Protein AF-A0A5R9AL86-F1 (afdb_monomer_lite)

Foldseek 3Di:
DDPPPPDPVPDLCQDDDPPDPPPPVPDADAECAPDQEHQHEDEDDQHNHQAHHNHAEYNEEYEDEPVVCVVPVPSYHHQENPPHADYLYEYAYADERHAEPANHAYHNEEYACDNYNHLYPHNHQEHNYEYEYEPVSVVSDDCVRHHHNYYHHYDPD

Secondary structure (DSSP, 8-state):
-------TTSS--SEEETTS----TT----B-TT--EESSEEEEES----B-TT--EESS-EEEE-GGGTTSTTS----B-TT--EESS-EEEEBSS--B-TT--EESS-EE-TTB---B-TT--EESS-EEEEGGGGGG---TT-EESS-EEEE--

Sequence (157 aa):
MLDYIFDLTSYRVDDVRGDQEYKNNGHEIKTLGNIESIRGDLGLLYTKIQDLGKLKRVGGDLWFSGSDEFINKGSFKIKTLTPLEKVNGAVSIRGNSLTSLGTLKYVGKNLSLRFSKVTDLGNLEDVGGNLLISKYNLEYYDFSKIKIEGKIRKYND

Structure (mmCIF, N/CA/C/O backbone):
data_AF-A0A5R9AL86-F1
#
_entry.id   AF-A0A5R9AL86-F1
#
loop_
_atom_site.group_PDB
_atom_site.id
_atom_site.type_symbol
_atom_site.label_atom_id
_atom_site.label_alt_id
_atom_site.label_comp_id
_atom_site.label_asym_id
_atom_site.label_entity_id
_atom_site.label_seq_id
_atom_site.pdbx_PDB_ins_code
_atom_site.Cartn_x
_atom_site.Cartn_y
_atom_site.Cartn_z
_atom_site.occupancy
_atom_site.B_iso_or_equiv
_atom_site.auth_seq_id
_atom_site.auth_comp_id
_atom_site.auth_asym_id
_atom_site.auth_atom_id
_atom_site.pdbx_PDB_model_num
ATOM 1 N N . MET A 1 1 ? 18.541 -11.511 -39.015 1.00 33.59 1 MET A N 1
ATOM 2 C CA . MET A 1 1 ? 18.842 -11.531 -37.571 1.00 33.59 1 MET A CA 1
ATOM 3 C C . MET A 1 1 ? 17.687 -10.788 -36.932 1.00 33.59 1 MET A C 1
ATOM 5 O O . MET A 1 1 ? 17.554 -9.604 -37.187 1.00 33.59 1 MET A O 1
ATOM 9 N N . LEU A 1 2 ? 16.727 -11.519 -36.367 1.00 22.94 2 LEU A N 1
ATOM 10 C CA . LEU A 1 2 ? 15.452 -10.949 -35.929 1.00 22.94 2 LEU A CA 1
ATOM 11 C C . LEU A 1 2 ? 15.649 -10.286 -34.564 1.00 22.94 2 LEU A C 1
ATOM 13 O O . LEU A 1 2 ? 16.017 -10.965 -33.606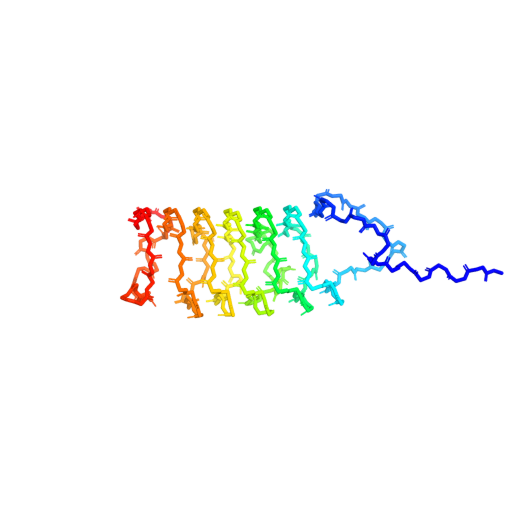 1.00 22.94 2 LEU A O 1
ATOM 17 N N . ASP A 1 3 ? 15.417 -8.978 -34.508 1.00 27.19 3 ASP A N 1
ATOM 18 C CA . ASP A 1 3 ? 15.369 -8.192 -33.280 1.00 27.19 3 ASP A CA 1
ATOM 19 C C . ASP A 1 3 ? 14.192 -8.669 -32.418 1.00 27.19 3 ASP A C 1
ATOM 21 O O . ASP A 1 3 ? 13.034 -8.335 -32.669 1.00 27.19 3 ASP A O 1
ATOM 25 N N . TYR A 1 4 ? 14.473 -9.479 -31.396 1.00 23.33 4 TYR A N 1
ATOM 26 C CA . TYR A 1 4 ? 13.499 -9.802 -30.354 1.00 23.33 4 TYR A CA 1
ATOM 27 C C . TYR A 1 4 ? 13.406 -8.626 -29.378 1.00 23.33 4 TYR A C 1
ATOM 29 O O . TYR A 1 4 ? 14.030 -8.608 -28.318 1.00 23.33 4 TYR A O 1
ATOM 37 N N . ILE A 1 5 ? 12.598 -7.632 -29.741 1.00 27.28 5 ILE A N 1
ATOM 38 C CA . ILE A 1 5 ? 12.003 -6.717 -28.767 1.00 27.28 5 ILE A CA 1
ATOM 39 C C . ILE A 1 5 ? 11.013 -7.561 -27.953 1.00 27.28 5 ILE A C 1
ATOM 41 O O . ILE A 1 5 ? 9.951 -7.934 -28.448 1.00 27.28 5 ILE A O 1
ATOM 45 N N . PHE A 1 6 ? 11.385 -7.927 -26.724 1.00 34.66 6 PHE A N 1
ATOM 46 C CA . PHE A 1 6 ? 10.481 -8.610 -25.798 1.00 34.66 6 PHE A CA 1
ATOM 47 C C . PHE A 1 6 ? 9.415 -7.622 -25.317 1.00 34.66 6 PHE A C 1
ATOM 49 O O . PHE A 1 6 ? 9.611 -6.864 -24.368 1.00 34.66 6 PHE A O 1
ATOM 56 N N . ASP A 1 7 ? 8.287 -7.624 -26.018 1.00 32.78 7 ASP A N 1
ATOM 57 C CA . ASP A 1 7 ? 7.080 -6.917 -25.631 1.00 32.78 7 ASP A CA 1
ATOM 58 C C . ASP A 1 7 ? 6.286 -7.755 -24.611 1.00 32.78 7 ASP A C 1
ATOM 60 O O . ASP A 1 7 ? 5.740 -8.819 -24.929 1.00 32.78 7 ASP A O 1
ATOM 64 N N . LEU A 1 8 ? 6.209 -7.260 -23.371 1.00 39.56 8 LEU A N 1
ATOM 65 C CA . LEU A 1 8 ? 5.388 -7.836 -22.299 1.00 39.56 8 LEU A CA 1
ATOM 66 C C . LEU A 1 8 ? 3.875 -7.777 -22.606 1.00 39.56 8 LEU A C 1
ATOM 68 O O . LEU A 1 8 ? 3.090 -8.311 -21.827 1.00 39.56 8 LEU A O 1
ATOM 72 N N . THR A 1 9 ? 3.438 -7.188 -23.729 1.00 33.19 9 THR A N 1
ATOM 73 C CA . THR A 1 9 ? 2.035 -7.239 -24.183 1.00 33.19 9 THR A CA 1
ATOM 74 C C . THR A 1 9 ? 1.606 -8.614 -24.715 1.00 33.19 9 THR A C 1
ATOM 76 O O . THR A 1 9 ? 0.407 -8.861 -24.846 1.00 33.19 9 THR A O 1
ATOM 79 N N . SER A 1 10 ? 2.552 -9.518 -25.007 1.00 28.78 10 SER A N 1
ATOM 80 C CA . SER A 1 10 ? 2.272 -10.790 -25.698 1.00 28.78 10 SER A CA 1
ATOM 81 C C . SER A 1 10 ? 2.131 -12.018 -24.791 1.00 28.78 10 SER A C 1
ATOM 83 O O . SER A 1 10 ? 1.640 -13.054 -25.240 1.00 28.78 10 SER A O 1
ATOM 85 N N . TYR A 1 11 ? 2.470 -11.910 -23.505 1.00 31.67 11 TYR A N 1
ATOM 86 C CA . TYR A 1 11 ? 2.167 -12.946 -22.521 1.00 31.67 11 TYR A CA 1
ATOM 87 C C . TYR A 1 11 ? 1.002 -12.485 -21.654 1.00 31.67 11 TYR A C 1
ATOM 89 O O . TYR A 1 11 ? 0.995 -11.374 -21.128 1.00 31.67 11 TYR A O 1
ATOM 97 N N . ARG A 1 12 ? 0.009 -13.360 -21.456 1.00 33.56 12 ARG A N 1
ATOM 98 C CA . ARG A 1 12 ? -0.820 -13.274 -20.253 1.00 33.56 12 ARG A CA 1
ATOM 99 C C . ARG A 1 12 ? 0.136 -13.371 -19.071 1.00 33.56 12 ARG A C 1
ATOM 101 O O . ARG A 1 12 ? 0.619 -14.451 -18.746 1.00 33.56 12 ARG A O 1
ATOM 108 N N . VAL A 1 13 ? 0.472 -12.226 -18.491 1.00 42.41 13 VAL A N 1
ATOM 109 C CA . VAL A 1 13 ? 1.272 -12.156 -17.277 1.00 42.41 13 VAL A CA 1
ATOM 110 C C . VAL A 1 13 ? 0.341 -12.519 -16.122 1.00 42.41 13 VAL A C 1
ATOM 112 O O . VAL A 1 13 ? -0.206 -11.659 -15.430 1.00 42.41 13 VAL A O 1
ATOM 115 N N . ASP A 1 14 ? 0.067 -13.816 -16.008 1.00 35.88 14 ASP A N 1
ATOM 116 C CA . ASP A 1 14 ? -0.763 -14.380 -14.947 1.00 35.88 14 ASP A CA 1
ATOM 117 C C . ASP A 1 14 ? 0.034 -14.475 -13.625 1.00 35.88 14 ASP A C 1
ATOM 119 O O . ASP A 1 14 ? -0.569 -14.657 -12.571 1.00 35.88 14 ASP A O 1
ATOM 123 N N . ASP A 1 15 ? 1.362 -14.268 -13.661 1.00 38.59 15 ASP A N 1
ATOM 124 C CA . ASP A 1 15 ? 2.236 -14.222 -12.483 1.00 38.59 15 ASP A CA 1
ATOM 125 C C . ASP A 1 15 ? 3.582 -13.520 -12.803 1.00 38.59 15 ASP A C 1
ATOM 127 O O . ASP A 1 15 ? 4.346 -14.004 -13.641 1.00 38.59 15 ASP A O 1
ATOM 131 N N . VAL A 1 16 ? 3.896 -12.377 -12.170 1.00 50.88 16 VAL A N 1
ATOM 132 C CA . VAL A 1 16 ? 5.285 -11.864 -12.100 1.00 50.88 16 VAL A CA 1
ATOM 133 C C . VAL A 1 16 ? 5.799 -12.153 -10.701 1.00 50.88 16 VAL A C 1
ATOM 135 O O . VAL A 1 16 ? 5.640 -11.341 -9.784 1.00 50.88 16 VAL A O 1
ATOM 138 N N . ARG A 1 17 ? 6.441 -13.307 -10.533 1.00 43.34 17 ARG A N 1
ATOM 139 C CA . ARG A 1 17 ? 7.204 -13.588 -9.319 1.00 43.34 17 ARG A CA 1
ATOM 140 C C . ARG A 1 17 ? 8.616 -13.047 -9.495 1.00 43.34 17 ARG A C 1
ATOM 142 O O . ARG A 1 17 ? 9.365 -13.488 -10.363 1.00 43.34 17 ARG A O 1
ATOM 149 N N . GLY A 1 18 ? 8.972 -12.059 -8.677 1.00 44.06 18 GLY A N 1
ATOM 150 C CA . GLY A 1 18 ? 10.330 -11.512 -8.600 1.00 44.06 18 GLY A CA 1
ATOM 151 C C . GLY A 1 18 ? 11.355 -12.450 -7.944 1.00 44.06 18 GLY A C 1
ATOM 152 O O . GLY A 1 18 ? 12.441 -11.994 -7.607 1.00 44.06 18 GLY A O 1
ATOM 153 N N . ASP A 1 19 ? 11.013 -13.723 -7.710 1.00 39.47 19 ASP A N 1
ATOM 154 C CA . ASP A 1 19 ? 11.870 -14.739 -7.085 1.00 39.47 19 ASP A CA 1
ATOM 155 C C . ASP A 1 19 ? 12.752 -15.500 -8.089 1.00 39.47 19 ASP A C 1
ATOM 157 O O . ASP A 1 19 ? 13.701 -16.174 -7.686 1.00 39.47 19 ASP A O 1
ATOM 161 N N . GLN A 1 20 ? 12.503 -15.363 -9.393 1.00 42.66 20 GLN A N 1
ATOM 162 C CA . GLN A 1 20 ? 13.406 -15.887 -10.406 1.00 42.66 20 GLN A CA 1
ATOM 163 C C . GLN A 1 20 ? 14.527 -14.875 -10.656 1.00 42.66 20 GLN A C 1
ATOM 165 O O . GLN A 1 20 ? 14.284 -13.729 -11.039 1.00 42.66 20 GLN A O 1
ATOM 170 N N . GLU A 1 21 ? 15.775 -15.310 -10.481 1.00 42.50 21 GLU A N 1
ATOM 171 C CA . GLU A 1 21 ? 16.952 -14.619 -11.002 1.00 42.50 21 GLU A CA 1
ATOM 172 C C . GLU A 1 21 ? 16.860 -14.629 -12.542 1.00 42.50 21 GLU A C 1
ATOM 174 O O . GLU A 1 21 ? 17.431 -15.478 -13.227 1.00 42.50 21 GLU A O 1
ATOM 179 N N . TYR A 1 22 ? 16.056 -13.725 -13.108 1.00 43.88 22 TYR A N 1
ATOM 180 C CA . TYR A 1 22 ? 15.955 -13.530 -14.546 1.00 43.88 22 TYR A CA 1
ATOM 181 C C . TYR A 1 22 ? 17.294 -12.963 -15.016 1.00 43.88 22 TYR A C 1
ATOM 183 O O . TYR A 1 22 ? 17.540 -11.757 -14.955 1.00 43.88 22 TYR A O 1
ATOM 191 N N . LYS A 1 23 ? 18.187 -13.846 -15.475 1.00 40.50 23 LYS A N 1
ATOM 192 C CA . LYS A 1 23 ? 19.432 -13.478 -16.156 1.00 40.50 23 LYS A CA 1
ATOM 193 C C . LYS A 1 23 ? 19.088 -12.864 -17.509 1.00 40.50 23 LYS A C 1
ATOM 195 O O . LYS A 1 23 ? 19.202 -13.500 -18.549 1.00 40.50 23 LYS A O 1
ATOM 200 N N . ASN A 1 24 ? 18.659 -11.609 -17.491 1.00 46.16 24 ASN A N 1
ATOM 201 C CA . ASN A 1 24 ? 18.420 -10.798 -18.675 1.00 46.16 24 ASN A CA 1
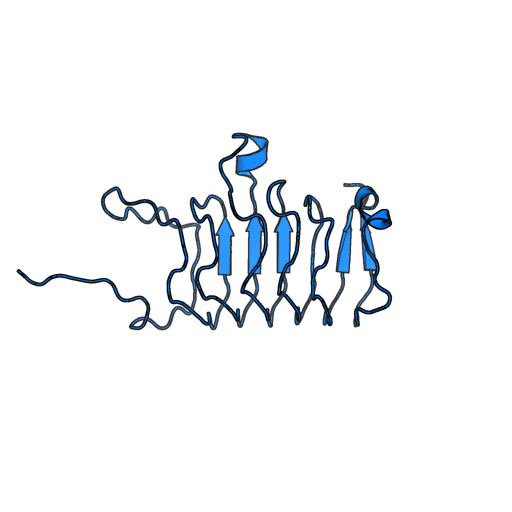ATOM 202 C C . ASN A 1 24 ? 19.757 -10.338 -19.282 1.00 46.16 24 ASN A C 1
ATOM 204 O O . ASN A 1 24 ? 20.031 -9.148 -19.319 1.00 46.16 24 ASN A O 1
ATOM 208 N N . ASN A 1 25 ? 20.642 -11.263 -19.670 1.00 44.16 25 ASN A N 1
ATOM 209 C CA . ASN A 1 25 ? 21.887 -10.975 -20.402 1.00 44.16 25 ASN A CA 1
ATOM 210 C C . ASN A 1 25 ? 22.754 -9.813 -19.840 1.00 44.16 25 ASN A C 1
ATOM 212 O O . ASN A 1 25 ? 23.466 -9.159 -20.594 1.00 44.16 25 ASN A O 1
ATOM 216 N N . GLY A 1 26 ? 22.703 -9.538 -18.526 1.00 47.84 26 GLY A N 1
ATOM 217 C CA . GLY A 1 26 ? 23.408 -8.415 -17.881 1.00 47.84 26 GLY A CA 1
ATOM 218 C C . GLY A 1 26 ? 22.616 -7.101 -17.728 1.00 47.84 26 GLY A C 1
ATOM 219 O O . GLY A 1 26 ? 23.152 -6.131 -17.197 1.00 47.84 26 GLY A O 1
ATOM 220 N N . HIS A 1 27 ? 21.347 -7.047 -18.134 1.00 49.28 27 HIS A N 1
ATOM 221 C CA . HIS A 1 27 ? 20.476 -5.876 -18.011 1.00 49.28 27 HIS A CA 1
ATOM 222 C C . HIS A 1 27 ? 19.555 -5.956 -16.783 1.00 49.28 27 HIS A C 1
ATOM 224 O O . HIS A 1 27 ? 18.639 -6.774 -16.709 1.00 49.28 27 HIS A O 1
ATOM 230 N N . GLU A 1 28 ? 19.762 -5.049 -15.827 1.00 66.44 28 GLU A N 1
ATOM 231 C CA . GLU A 1 28 ? 18.880 -4.871 -14.668 1.00 66.44 28 GLU A CA 1
ATOM 232 C C . GLU A 1 28 ? 17.517 -4.279 -15.076 1.00 66.44 28 GLU A C 1
ATOM 234 O O . GLU A 1 28 ? 17.458 -3.201 -15.674 1.00 66.44 28 GLU A O 1
ATOM 239 N N . ILE A 1 29 ? 16.412 -4.925 -14.687 1.00 73.06 29 ILE A N 1
ATOM 240 C CA . ILE A 1 29 ? 15.060 -4.363 -14.841 1.00 73.06 29 ILE A CA 1
ATOM 241 C C . ILE A 1 29 ? 14.830 -3.314 -13.746 1.00 73.06 29 ILE A C 1
ATOM 243 O O . ILE A 1 29 ? 14.835 -3.628 -12.556 1.00 73.06 29 ILE A O 1
ATOM 247 N N . LYS A 1 30 ? 14.632 -2.056 -14.158 1.00 84.06 30 LYS A N 1
ATOM 248 C CA . LYS A 1 30 ? 14.471 -0.900 -13.254 1.00 84.06 30 LYS A CA 1
ATOM 249 C C . LYS A 1 30 ? 13.050 -0.332 -13.210 1.00 84.06 30 LYS A C 1
ATOM 251 O O . LYS A 1 30 ? 12.765 0.462 -12.325 1.00 84.06 30 LYS A O 1
ATOM 256 N N . THR A 1 31 ? 12.163 -0.744 -14.111 1.00 86.25 31 THR A N 1
ATOM 257 C CA . THR A 1 31 ? 10.781 -0.247 -14.214 1.00 86.25 31 THR A CA 1
ATOM 258 C C . THR A 1 31 ? 9.865 -1.336 -14.777 1.00 86.25 31 THR A C 1
ATOM 260 O O . THR A 1 31 ? 10.335 -2.212 -15.505 1.00 86.25 31 THR A O 1
ATOM 263 N N . LEU A 1 32 ? 8.563 -1.267 -14.474 1.00 86.25 32 LEU A N 1
ATOM 264 C CA . LEU A 1 32 ? 7.527 -2.073 -15.142 1.00 86.25 32 LEU A CA 1
ATOM 265 C C . LEU A 1 32 ? 7.126 -1.512 -16.523 1.00 86.25 32 LEU A C 1
ATOM 267 O O . LEU A 1 32 ? 6.343 -2.127 -17.247 1.00 86.25 32 LEU A O 1
ATOM 271 N N . GLY A 1 33 ? 7.661 -0.351 -16.914 1.00 87.19 33 GLY A N 1
ATOM 272 C CA . GLY A 1 33 ? 7.488 0.214 -18.249 1.00 87.19 33 GLY A CA 1
ATOM 273 C C . GLY A 1 33 ? 6.029 0.537 -18.582 1.00 87.19 33 GLY A C 1
ATOM 274 O O . GLY A 1 33 ? 5.353 1.255 -17.847 1.00 87.19 33 GLY A O 1
ATOM 275 N N . ASN A 1 34 ? 5.545 0.030 -19.719 1.00 86.38 34 ASN A N 1
ATOM 276 C CA . ASN A 1 34 ? 4.208 0.333 -20.243 1.00 86.38 34 ASN A CA 1
ATOM 277 C C . ASN A 1 34 ? 3.091 -0.589 -19.718 1.00 86.38 34 ASN A C 1
ATOM 279 O O . ASN A 1 34 ? 1.959 -0.472 -20.180 1.00 86.38 34 ASN A O 1
ATOM 283 N N . ILE A 1 35 ? 3.373 -1.499 -18.780 1.00 87.31 35 ILE A N 1
ATOM 284 C CA . ILE A 1 35 ? 2.340 -2.369 -18.204 1.00 87.31 35 ILE A CA 1
ATOM 285 C C . ILE A 1 35 ? 1.349 -1.508 -17.420 1.00 87.31 35 ILE A C 1
ATOM 287 O O . ILE A 1 35 ? 1.731 -0.862 -16.453 1.00 87.31 35 ILE A O 1
ATOM 291 N N . GLU A 1 36 ? 0.072 -1.523 -17.806 1.00 92.94 36 GLU A N 1
ATOM 292 C CA . GLU A 1 36 ? -0.977 -0.764 -17.106 1.00 92.94 36 GLU A CA 1
ATOM 293 C C . GLU A 1 36 ? -1.782 -1.609 -16.112 1.00 92.94 36 GLU A C 1
ATOM 295 O O . GLU A 1 36 ? -2.363 -1.079 -15.161 1.00 92.94 36 GLU A O 1
ATOM 300 N N . SER A 1 37 ? -1.829 -2.929 -16.307 1.00 90.94 37 SER A N 1
ATOM 301 C CA . SER A 1 37 ? -2.594 -3.843 -15.460 1.00 90.94 37 SER A CA 1
ATOM 302 C C . SER A 1 37 ? -1.951 -5.223 -15.406 1.00 90.94 37 SER A C 1
ATOM 304 O O . SER A 1 37 ? -1.574 -5.772 -16.437 1.00 90.94 37 SER A O 1
ATOM 306 N N . ILE A 1 38 ? -1.937 -5.818 -14.217 1.00 87.69 38 ILE A N 1
ATOM 307 C CA . ILE A 1 38 ? -1.604 -7.227 -13.978 1.00 87.69 38 ILE A CA 1
ATOM 308 C C . ILE A 1 38 ? -2.883 -7.937 -13.536 1.00 87.69 38 ILE A C 1
ATOM 310 O O . ILE A 1 38 ? -3.634 -7.401 -12.720 1.00 87.69 38 ILE A O 1
ATOM 314 N N . ARG A 1 39 ? -3.181 -9.111 -14.105 1.00 88.06 39 ARG A N 1
ATOM 315 C CA . ARG A 1 39 ? -4.396 -9.875 -13.759 1.00 88.06 39 ARG A CA 1
ATOM 316 C C . ARG A 1 39 ? -4.221 -10.699 -12.487 1.00 88.06 39 ARG A C 1
ATOM 318 O O . ARG A 1 39 ? -5.167 -10.784 -11.711 1.00 88.06 39 ARG A O 1
ATOM 325 N N . GLY A 1 40 ? -3.041 -11.284 -12.307 1.00 86.00 40 GLY A N 1
ATOM 326 C CA . GLY A 1 40 ? -2.673 -12.059 -11.127 1.00 86.00 40 GLY A CA 1
ATOM 327 C C . GLY A 1 40 ? -2.013 -11.214 -10.042 1.00 86.00 40 GLY A C 1
ATOM 328 O O . GLY A 1 40 ? -2.279 -10.014 -9.910 1.00 86.00 40 GLY A O 1
ATOM 329 N N . ASP A 1 41 ? -1.151 -11.871 -9.278 1.00 90.81 41 ASP A N 1
ATOM 330 C CA . ASP A 1 41 ? -0.396 -11.272 -8.184 1.00 90.81 41 ASP A CA 1
ATOM 331 C C . ASP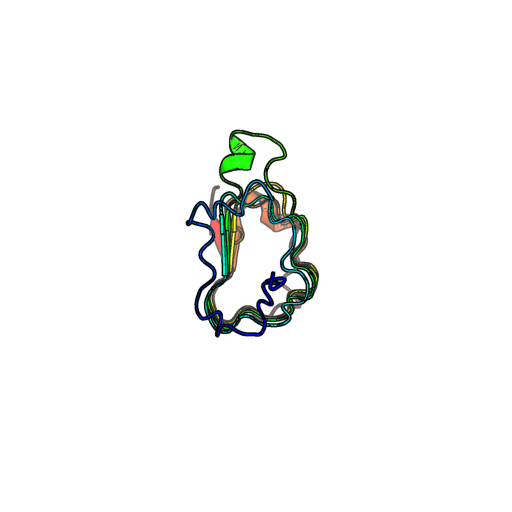 A 1 41 ? 0.835 -10.508 -8.708 1.00 90.81 41 ASP A C 1
ATOM 333 O O . ASP A 1 41 ? 1.352 -10.777 -9.797 1.00 90.81 41 ASP A O 1
ATOM 337 N N . LEU A 1 42 ? 1.327 -9.553 -7.913 1.00 89.75 42 LEU A N 1
ATOM 338 C CA . LEU A 1 42 ? 2.601 -8.873 -8.153 1.00 89.75 42 LEU A CA 1
ATOM 339 C C . LEU A 1 42 ? 3.484 -8.940 -6.905 1.00 89.75 42 LEU A C 1
ATOM 341 O O . LEU A 1 42 ? 3.164 -8.360 -5.865 1.00 89.75 42 LEU A O 1
ATOM 345 N N . GLY A 1 43 ? 4.635 -9.599 -7.042 1.00 87.94 43 GLY A N 1
ATOM 346 C CA . GLY A 1 43 ? 5.665 -9.660 -6.013 1.00 87.94 43 GLY A CA 1
ATOM 347 C C . GLY A 1 43 ? 6.911 -8.873 -6.375 1.00 87.94 43 GLY A C 1
ATOM 348 O O . GLY A 1 43 ? 7.582 -9.179 -7.358 1.00 87.94 43 GLY A O 1
ATOM 349 N N . LEU A 1 44 ? 7.266 -7.897 -5.542 1.00 82.94 44 LEU A N 1
ATOM 350 C CA . LEU A 1 44 ? 8.481 -7.095 -5.666 1.00 82.94 44 LEU A CA 1
ATOM 351 C C . LEU A 1 44 ? 9.375 -7.326 -4.439 1.00 82.94 44 LEU A C 1
ATOM 353 O O . LEU A 1 44 ? 9.474 -6.493 -3.535 1.00 82.94 44 LEU A O 1
ATOM 357 N N . LEU A 1 45 ? 10.019 -8.496 -4.418 1.00 75.88 45 LEU A N 1
ATOM 358 C CA . LEU A 1 45 ? 11.078 -8.853 -3.470 1.00 75.88 45 LEU A CA 1
ATOM 359 C C . LEU A 1 45 ? 12.438 -8.704 -4.140 1.00 75.88 45 LEU A C 1
ATOM 361 O O . LEU A 1 45 ? 12.569 -9.044 -5.311 1.00 75.88 45 LEU A O 1
ATOM 365 N N . TYR A 1 46 ? 13.446 -8.239 -3.398 1.00 71.69 46 TYR A N 1
ATOM 366 C CA . TYR A 1 46 ? 14.853 -8.272 -3.838 1.00 71.69 46 TYR A CA 1
ATOM 367 C C . TYR A 1 46 ? 15.107 -7.660 -5.230 1.00 71.69 46 TYR A C 1
ATOM 369 O O . TYR A 1 46 ? 16.059 -8.001 -5.929 1.00 71.69 46 TYR A O 1
ATOM 377 N N . THR A 1 47 ? 14.242 -6.735 -5.646 1.00 73.62 47 THR A N 1
ATOM 378 C CA . THR A 1 47 ? 14.221 -6.208 -7.008 1.00 73.62 47 THR A CA 1
ATOM 379 C C . THR A 1 47 ? 15.036 -4.924 -7.136 1.00 73.62 47 THR A C 1
ATOM 381 O O . THR A 1 47 ? 15.145 -4.136 -6.195 1.00 73.62 47 THR A O 1
ATOM 384 N N . LYS A 1 48 ? 15.580 -4.682 -8.335 1.00 75.88 48 LYS A N 1
ATOM 385 C CA . LYS A 1 48 ? 16.188 -3.400 -8.731 1.00 75.88 48 LYS A CA 1
ATOM 386 C C . LYS A 1 48 ? 15.174 -2.418 -9.323 1.00 75.88 48 LYS A C 1
ATOM 388 O O . LYS A 1 48 ? 15.578 -1.321 -9.722 1.00 75.88 48 LYS A O 1
ATOM 393 N N . ILE A 1 49 ? 13.891 -2.791 -9.375 1.00 80.44 49 ILE A N 1
ATOM 394 C CA . ILE A 1 49 ? 12.806 -1.915 -9.819 1.00 80.44 49 ILE A CA 1
ATOM 395 C C . ILE A 1 49 ? 12.748 -0.675 -8.919 1.00 80.44 49 ILE A C 1
ATOM 397 O O . ILE A 1 49 ? 12.848 -0.744 -7.693 1.00 80.44 49 ILE A O 1
ATOM 401 N N . GLN A 1 50 ? 12.630 0.477 -9.565 1.00 84.94 50 GLN A N 1
ATOM 402 C CA . GLN A 1 50 ? 12.704 1.805 -8.967 1.00 84.94 50 GLN A CA 1
ATOM 403 C C . GLN A 1 50 ? 11.360 2.527 -9.054 1.00 84.94 50 GLN A C 1
ATOM 405 O O . GLN A 1 50 ? 11.067 3.356 -8.195 1.00 84.94 50 GLN A O 1
ATOM 410 N N . ASP A 1 51 ? 10.532 2.162 -10.034 1.00 89.00 51 ASP A N 1
ATOM 411 C CA . ASP A 1 51 ? 9.191 2.693 -10.250 1.00 89.00 51 ASP A CA 1
ATOM 412 C C . ASP A 1 51 ? 8.252 1.643 -10.871 1.00 89.00 51 ASP A C 1
ATOM 414 O O . ASP A 1 51 ? 8.685 0.647 -11.456 1.00 89.00 51 ASP A O 1
ATOM 418 N N . LEU A 1 52 ? 6.945 1.877 -10.741 1.00 91.50 52 LEU A N 1
ATOM 419 C CA . LEU A 1 52 ? 5.902 0.996 -11.273 1.00 91.50 52 LEU A CA 1
ATOM 420 C C . LEU A 1 52 ? 5.527 1.305 -12.734 1.00 91.50 52 LEU A C 1
ATOM 422 O O . LEU A 1 52 ? 4.552 0.751 -13.241 1.00 91.50 52 LEU A O 1
ATOM 426 N N . GLY A 1 53 ? 6.269 2.174 -13.428 1.00 93.00 53 GLY A N 1
ATOM 427 C CA . GLY A 1 53 ? 5.956 2.590 -14.792 1.00 93.00 53 GLY A CA 1
ATOM 428 C C . GLY A 1 53 ? 4.533 3.142 -14.905 1.00 93.00 53 GLY A C 1
ATOM 429 O O . GLY A 1 53 ? 4.165 4.084 -14.206 1.00 93.00 53 GLY A O 1
ATOM 430 N N . LYS A 1 54 ? 3.721 2.545 -15.784 1.00 93.38 54 LYS A N 1
ATOM 431 C CA . LYS A 1 54 ? 2.307 2.901 -15.995 1.00 93.38 54 LYS A CA 1
ATOM 432 C C . LYS A 1 54 ? 1.310 2.020 -15.229 1.00 93.38 54 LYS A C 1
ATOM 434 O O . LYS A 1 54 ? 0.112 2.121 -15.493 1.00 93.38 54 LYS A O 1
ATOM 439 N N . LEU A 1 55 ? 1.757 1.171 -14.302 1.00 96.06 55 LEU A N 1
ATOM 440 C CA . LEU A 1 55 ? 0.890 0.186 -13.650 1.00 96.06 55 LEU A CA 1
ATOM 441 C C . LEU A 1 55 ? -0.179 0.866 -12.792 1.00 96.06 55 LEU A C 1
ATOM 443 O O . LEU A 1 55 ? 0.131 1.478 -11.776 1.00 96.06 55 LEU A O 1
ATOM 447 N N . LYS A 1 56 ? -1.449 0.690 -13.165 1.00 98.25 56 LYS A N 1
ATOM 448 C CA . LYS A 1 56 ? -2.613 1.225 -12.444 1.00 98.25 56 LYS A CA 1
ATOM 449 C C . LYS A 1 56 ? -3.355 0.167 -11.638 1.00 98.25 56 LYS A C 1
ATOM 451 O O . LYS A 1 56 ? -4.030 0.516 -10.669 1.00 98.25 56 LYS A O 1
ATOM 456 N N . ARG A 1 57 ? -3.287 -1.113 -12.029 1.00 97.50 57 ARG A N 1
ATOM 457 C CA . ARG A 1 57 ? -4.124 -2.172 -11.433 1.00 97.50 57 ARG A CA 1
ATOM 458 C C . ARG A 1 57 ? -3.392 -3.496 -11.231 1.00 97.50 57 ARG A C 1
ATOM 460 O O . ARG A 1 57 ? -2.716 -3.971 -12.139 1.00 97.50 57 ARG A O 1
ATOM 467 N N . VAL A 1 58 ? -3.625 -4.128 -10.082 1.00 96.19 58 VAL A N 1
ATOM 468 C CA . VAL A 1 58 ? -3.257 -5.523 -9.790 1.00 96.19 58 VAL A CA 1
ATOM 469 C C . VAL A 1 58 ? -4.528 -6.297 -9.430 1.00 96.19 58 VAL A C 1
ATOM 471 O O . VAL A 1 58 ? -5.290 -5.892 -8.548 1.00 96.19 58 VAL A O 1
ATOM 474 N N . GLY A 1 59 ? -4.805 -7.375 -10.161 1.00 93.81 59 GLY A N 1
ATOM 475 C CA . GLY A 1 59 ? -6.008 -8.189 -9.984 1.00 93.81 59 GLY A CA 1
ATOM 476 C C . GLY A 1 59 ? -5.917 -9.189 -8.829 1.00 93.81 59 GLY A C 1
ATOM 477 O O . GLY A 1 59 ? -6.954 -9.580 -8.296 1.00 93.81 59 GLY A O 1
ATOM 478 N N . GLY A 1 60 ? -4.705 -9.553 -8.423 1.00 93.12 60 GLY A N 1
ATOM 479 C CA . GLY A 1 60 ? -4.416 -10.389 -7.268 1.00 93.12 60 GLY A CA 1
ATOM 480 C C . GLY A 1 60 ? -3.834 -9.609 -6.088 1.00 93.12 60 GLY A C 1
ATOM 481 O O . GLY A 1 60 ? -4.136 -8.428 -5.886 1.00 93.12 60 GLY A O 1
ATOM 482 N N . ASP A 1 61 ? -3.026 -10.292 -5.290 1.00 96.00 61 ASP A N 1
ATOM 483 C CA . ASP A 1 61 ? -2.317 -9.761 -4.135 1.00 96.00 61 ASP A CA 1
ATOM 484 C C . ASP A 1 61 ? -1.029 -9.018 -4.564 1.00 96.00 61 ASP A C 1
ATOM 486 O O . ASP A 1 61 ? -0.405 -9.313 -5.585 1.00 96.00 61 ASP A O 1
ATOM 490 N N . LEU A 1 62 ? -0.615 -8.035 -3.765 1.00 94.75 62 LEU A N 1
ATOM 491 C CA . LEU A 1 62 ? 0.574 -7.213 -3.991 1.00 94.75 62 LEU A CA 1
ATOM 492 C C . LEU A 1 62 ? 1.485 -7.253 -2.767 1.00 94.75 62 LEU A C 1
ATOM 494 O O . LEU A 1 62 ? 1.065 -6.945 -1.649 1.00 94.75 62 LEU A O 1
ATOM 498 N N . TRP A 1 63 ? 2.751 -7.593 -2.973 1.00 90.06 63 TRP A N 1
ATOM 499 C CA . TRP A 1 63 ? 3.715 -7.749 -1.889 1.00 90.06 63 TRP A CA 1
ATOM 500 C C . TRP A 1 63 ? 5.036 -7.062 -2.215 1.00 90.06 63 TRP A C 1
ATOM 502 O O . TRP A 1 63 ? 5.668 -7.311 -3.239 1.00 90.06 63 TRP A O 1
ATOM 512 N N . PHE A 1 64 ? 5.459 -6.212 -1.284 1.00 82.88 64 PHE A N 1
ATOM 513 C CA . PHE A 1 64 ? 6.736 -5.519 -1.290 1.00 82.88 64 PHE A CA 1
ATOM 514 C C . PHE A 1 64 ? 7.525 -5.896 -0.042 1.00 82.88 64 PHE A C 1
ATOM 516 O O . PHE A 1 64 ? 7.032 -5.743 1.079 1.00 82.88 64 PHE A O 1
ATOM 523 N N . SER A 1 65 ? 8.768 -6.336 -0.227 1.00 75.50 65 SER A N 1
ATOM 524 C CA . SER A 1 65 ? 9.712 -6.488 0.879 1.00 75.50 65 SER A CA 1
ATOM 525 C C . SER A 1 65 ? 11.079 -5.981 0.468 1.00 75.50 65 SER A C 1
ATOM 527 O O . SER A 1 65 ? 11.799 -6.616 -0.304 1.00 75.50 65 SER A O 1
ATOM 529 N N . GLY A 1 66 ? 11.466 -4.861 1.063 1.00 64.81 66 GLY A N 1
ATOM 530 C CA . GLY A 1 66 ? 12.845 -4.402 1.077 1.00 64.81 66 GLY A CA 1
ATOM 531 C C . GLY A 1 66 ? 13.655 -5.102 2.167 1.00 64.81 66 GLY A C 1
ATOM 532 O O . GLY A 1 66 ? 14.313 -4.422 2.943 1.00 64.81 66 GLY A O 1
ATOM 533 N N . SER A 1 67 ? 13.597 -6.432 2.305 1.00 59.91 67 SER A N 1
ATOM 534 C CA . SER A 1 67 ? 14.391 -7.159 3.320 1.00 59.91 67 SER A CA 1
ATOM 535 C C . SER A 1 67 ? 15.891 -6.868 3.175 1.00 59.91 67 SER A C 1
ATOM 537 O O . SER A 1 67 ? 16.595 -6.691 4.168 1.00 59.91 67 SER A O 1
ATOM 539 N N . ASP A 1 68 ? 16.355 -6.685 1.941 1.00 60.66 68 ASP A N 1
ATOM 540 C CA . ASP A 1 68 ? 17.712 -6.223 1.658 1.00 60.66 68 ASP A CA 1
ATOM 541 C C . ASP A 1 68 ? 17.972 -4.770 2.052 1.00 60.66 68 ASP A C 1
ATOM 543 O O . ASP A 1 68 ? 19.128 -4.384 2.114 1.00 60.66 68 ASP A O 1
ATOM 547 N N . GLU A 1 69 ? 16.972 -3.931 2.325 1.00 61.34 69 GLU A N 1
ATOM 548 C CA . GLU A 1 69 ? 17.210 -2.574 2.839 1.00 61.34 69 GLU A CA 1
ATOM 549 C C . GLU A 1 69 ? 17.760 -2.587 4.266 1.00 61.34 69 GLU A C 1
ATOM 551 O O . GLU A 1 69 ? 18.437 -1.642 4.675 1.00 61.34 69 GLU A O 1
ATOM 556 N N . PHE A 1 70 ? 17.460 -3.643 5.028 1.00 62.88 70 PHE A N 1
ATOM 557 C CA . PHE A 1 70 ? 17.982 -3.820 6.381 1.00 62.88 70 PHE A CA 1
ATOM 558 C C . PHE A 1 70 ? 19.463 -4.222 6.369 1.00 62.88 70 PHE A C 1
ATOM 560 O O . PHE A 1 70 ? 20.173 -3.928 7.326 1.00 62.88 70 PHE A O 1
ATOM 567 N N . ILE A 1 71 ? 19.930 -4.844 5.280 1.00 64.44 71 ILE A N 1
ATOM 568 C CA . ILE A 1 71 ? 21.315 -5.308 5.107 1.00 64.44 71 ILE A CA 1
ATOM 569 C C . ILE A 1 71 ? 22.124 -4.298 4.273 1.00 64.44 71 ILE A C 1
ATOM 571 O O . ILE A 1 71 ? 23.204 -3.871 4.668 1.00 64.44 71 ILE A O 1
ATOM 575 N N . ASN A 1 72 ? 21.565 -3.857 3.148 1.00 64.38 72 ASN A N 1
ATOM 576 C CA . ASN A 1 72 ? 22.149 -2.962 2.155 1.00 64.38 72 ASN A CA 1
ATOM 577 C C . ASN A 1 72 ? 21.288 -1.699 2.015 1.00 64.38 72 ASN A C 1
ATOM 579 O O . ASN A 1 72 ? 20.370 -1.628 1.189 1.00 64.38 72 ASN A O 1
ATOM 583 N N . LYS A 1 73 ? 21.601 -0.673 2.818 1.00 59.78 73 LYS A N 1
ATOM 584 C CA . LYS A 1 73 ? 20.933 0.638 2.767 1.00 59.78 73 LYS A CA 1
ATOM 585 C C . LYS A 1 73 ? 20.968 1.194 1.332 1.00 59.78 73 LYS A C 1
ATOM 587 O O . LYS A 1 73 ? 22.021 1.606 0.858 1.00 59.78 73 LYS A O 1
ATOM 592 N N . GLY A 1 74 ? 19.818 1.213 0.650 1.00 56.34 74 GLY A N 1
ATOM 593 C CA . GLY A 1 74 ? 19.655 1.781 -0.700 1.00 56.34 74 GLY A CA 1
ATOM 594 C C . GLY A 1 74 ? 19.368 0.787 -1.834 1.00 56.34 74 GLY A C 1
ATOM 595 O O . GLY A 1 74 ? 19.294 1.209 -2.989 1.00 56.34 74 GLY A O 1
ATOM 596 N N . SER A 1 75 ? 19.197 -0.506 -1.540 1.00 63.88 75 SER A N 1
ATOM 597 C CA . SER A 1 75 ? 18.888 -1.538 -2.545 1.00 63.88 75 SER A CA 1
ATOM 598 C C . SER A 1 75 ? 17.505 -1.373 -3.185 1.00 63.88 75 SER A C 1
ATOM 600 O O . SER A 1 75 ? 17.370 -1.546 -4.395 1.00 63.88 75 SER A O 1
ATOM 602 N N . PHE A 1 76 ? 16.505 -0.982 -2.397 1.00 72.19 76 PHE A N 1
ATOM 603 C CA . PHE A 1 76 ? 15.127 -0.815 -2.841 1.00 72.19 76 PHE A CA 1
ATOM 604 C C . PHE A 1 76 ? 14.789 0.675 -2.995 1.00 72.19 76 PHE A C 1
ATOM 606 O O . PHE A 1 76 ? 15.079 1.490 -2.116 1.00 72.19 76 PHE A O 1
ATOM 613 N N . LYS A 1 77 ? 14.225 1.060 -4.146 1.00 78.44 77 LYS A N 1
ATOM 614 C CA . LYS A 1 77 ? 14.109 2.479 -4.533 1.00 78.44 77 LYS A CA 1
ATOM 615 C C . LYS A 1 77 ? 12.685 3.000 -4.674 1.00 78.44 77 LYS A C 1
ATOM 617 O O . LYS A 1 77 ? 12.517 4.215 -4.717 1.00 78.44 77 LYS A O 1
ATOM 622 N N . ILE A 1 78 ? 11.678 2.129 -4.678 1.00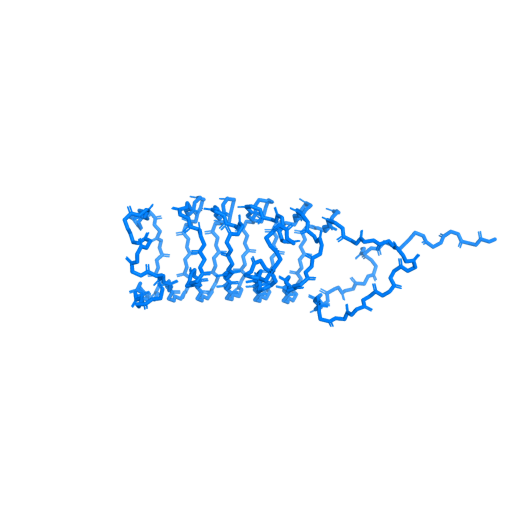 86.75 78 ILE A N 1
ATOM 623 C CA . ILE A 1 78 ? 10.276 2.547 -4.781 1.00 86.75 78 ILE A CA 1
ATOM 624 C C . ILE A 1 78 ? 9.890 3.301 -3.502 1.00 86.75 78 ILE A C 1
ATOM 626 O O . ILE A 1 78 ? 9.875 2.735 -2.408 1.00 86.75 78 ILE A O 1
ATOM 630 N N . LYS A 1 79 ? 9.610 4.600 -3.644 1.00 90.06 79 LYS A N 1
ATOM 631 C CA . LYS A 1 79 ? 9.212 5.494 -2.539 1.00 90.06 79 LYS A CA 1
ATOM 632 C C . LYS A 1 79 ? 7.699 5.639 -2.395 1.00 90.06 79 LYS A C 1
ATOM 634 O O . LYS A 1 79 ? 7.212 5.965 -1.315 1.00 90.06 79 LYS A O 1
ATOM 639 N N . THR A 1 80 ? 6.974 5.382 -3.479 1.00 94.94 80 THR A N 1
ATOM 640 C CA . THR A 1 80 ? 5.521 5.513 -3.575 1.00 94.94 80 THR A CA 1
ATOM 641 C C . THR A 1 80 ? 4.946 4.445 -4.497 1.00 94.94 80 THR A C 1
ATOM 643 O O . THR A 1 80 ? 5.655 3.948 -5.371 1.00 94.94 80 THR A O 1
ATOM 646 N N . LEU A 1 81 ? 3.668 4.107 -4.321 1.00 95.81 81 LEU A N 1
ATOM 647 C CA . LEU A 1 81 ? 2.947 3.221 -5.236 1.00 95.81 81 LEU A CA 1
ATOM 648 C C . LEU A 1 81 ? 2.414 3.938 -6.482 1.00 95.81 81 LEU A C 1
ATOM 650 O O . LEU A 1 81 ? 1.772 3.297 -7.297 1.00 95.81 81 LEU A O 1
ATOM 654 N N . THR A 1 82 ? 2.663 5.232 -6.683 1.00 96.94 82 THR A N 1
ATOM 655 C CA . THR A 1 82 ? 2.244 5.920 -7.916 1.00 96.94 82 THR A CA 1
ATOM 656 C C . THR A 1 82 ? 2.816 5.231 -9.175 1.00 96.94 82 THR A C 1
ATOM 658 O O . THR A 1 82 ? 4.021 4.969 -9.206 1.00 96.94 82 THR A O 1
ATOM 661 N N . PRO A 1 83 ? 2.002 4.953 -10.223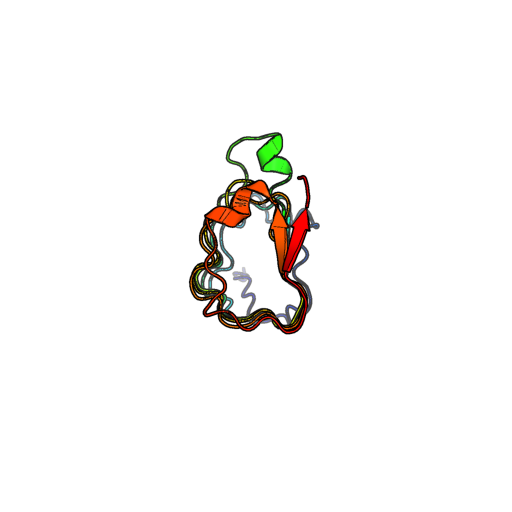 1.00 97.81 83 PRO A N 1
ATOM 662 C CA . PRO A 1 83 ? 0.612 5.381 -10.443 1.00 97.81 83 PRO A CA 1
ATOM 663 C C . PRO A 1 83 ? -0.457 4.316 -10.123 1.00 97.81 83 PRO A C 1
ATOM 665 O O . PRO A 1 83 ? -1.562 4.374 -10.660 1.00 97.81 83 PRO A O 1
ATOM 668 N N . LEU A 1 84 ? -0.153 3.331 -9.278 1.00 98.44 84 LEU A N 1
ATOM 669 C CA . LEU A 1 84 ? -1.084 2.272 -8.901 1.00 98.44 84 LEU A CA 1
ATOM 670 C C . LEU A 1 84 ? -2.322 2.863 -8.223 1.00 98.44 84 LEU A C 1
ATOM 672 O O . LEU A 1 84 ? -2.206 3.637 -7.279 1.00 98.44 84 LEU A O 1
ATOM 676 N N . GLU A 1 85 ? -3.505 2.475 -8.687 1.00 98.81 85 GLU A N 1
ATOM 677 C CA . GLU A 1 85 ? -4.794 2.953 -8.174 1.00 98.81 85 GLU A CA 1
ATOM 678 C C . GLU A 1 85 ? -5.552 1.849 -7.434 1.00 98.81 85 GLU A C 1
ATOM 680 O O . GLU A 1 85 ? -6.289 2.127 -6.488 1.00 98.81 85 GLU A O 1
ATOM 685 N N . LYS A 1 86 ? -5.403 0.589 -7.865 1.00 98.81 86 LYS A N 1
ATOM 686 C CA . LYS A 1 86 ? -6.247 -0.511 -7.392 1.00 98.81 86 LYS A CA 1
ATOM 687 C C . LYS A 1 86 ? -5.487 -1.821 -7.225 1.00 98.81 86 LYS A C 1
ATOM 689 O O . LYS A 1 86 ? -4.834 -2.283 -8.160 1.00 98.81 86 LYS A O 1
ATOM 694 N N . VAL A 1 87 ? -5.697 -2.469 -6.084 1.00 98.81 87 VAL A N 1
ATOM 695 C CA . VAL A 1 87 ? -5.341 -3.870 -5.838 1.00 98.81 87 VAL A CA 1
ATOM 696 C C . VAL A 1 87 ? -6.602 -4.613 -5.412 1.00 98.81 87 VAL A C 1
ATOM 698 O O . VAL A 1 87 ? -7.217 -4.272 -4.407 1.00 98.81 87 VAL A O 1
ATOM 701 N N . ASN A 1 88 ? -7.032 -5.611 -6.181 1.00 98.56 88 ASN A N 1
ATOM 702 C CA . ASN A 1 88 ? -8.218 -6.401 -5.824 1.00 98.56 88 ASN A CA 1
ATOM 703 C C . ASN A 1 88 ? -7.930 -7.406 -4.689 1.00 98.56 88 ASN A C 1
ATOM 705 O O . ASN A 1 88 ? -8.853 -7.838 -4.003 1.00 98.56 88 ASN A O 1
ATOM 709 N N . GLY A 1 89 ? -6.668 -7.793 -4.501 1.00 98.44 89 GLY A N 1
ATOM 710 C CA . GLY A 1 89 ? -6.225 -8.681 -3.435 1.00 98.44 89 GLY A CA 1
ATOM 711 C C . GLY A 1 89 ? -5.782 -7.965 -2.158 1.00 98.44 89 GLY A C 1
ATOM 712 O O . GLY A 1 89 ? -6.198 -6.847 -1.847 1.00 98.44 89 GLY A O 1
ATOM 713 N N . ALA A 1 90 ? -4.949 -8.656 -1.386 1.00 98.69 90 ALA A N 1
ATOM 714 C CA . ALA A 1 90 ? -4.284 -8.123 -0.205 1.00 98.69 90 ALA A CA 1
ATOM 715 C C . ALA A 1 90 ? -3.020 -7.349 -0.593 1.00 98.69 90 ALA A C 1
ATOM 717 O O . ALA A 1 90 ? -2.355 -7.680 -1.570 1.00 98.69 90 ALA A O 1
ATOM 718 N N . VAL A 1 91 ? -2.659 -6.352 0.212 1.00 98.50 91 VAL A N 1
ATOM 719 C CA . VAL A 1 91 ? -1.412 -5.595 0.057 1.00 98.50 91 VAL A CA 1
ATOM 720 C C . VAL A 1 91 ? -0.548 -5.786 1.297 1.00 98.50 91 VAL A C 1
ATOM 722 O O . VAL A 1 91 ? -1.002 -5.550 2.419 1.00 98.50 91 VAL A O 1
ATOM 725 N N . SER A 1 92 ? 0.716 -6.168 1.116 1.00 96.62 92 SER A N 1
ATOM 726 C CA . SER A 1 92 ? 1.715 -6.183 2.187 1.00 96.62 92 SER A CA 1
ATOM 727 C C . SER A 1 92 ? 2.926 -5.345 1.802 1.00 96.62 92 SER A C 1
ATOM 729 O O . SER A 1 92 ? 3.631 -5.671 0.851 1.00 96.62 92 SER A O 1
ATOM 731 N N . ILE A 1 93 ? 3.176 -4.280 2.565 1.00 93.50 93 ILE A N 1
ATOM 732 C CA . ILE A 1 93 ? 4.360 -3.430 2.427 1.00 93.50 93 ILE A CA 1
ATOM 733 C C . ILE A 1 93 ? 5.264 -3.652 3.634 1.00 93.50 93 ILE A C 1
ATOM 735 O O . ILE A 1 93 ? 4.834 -3.468 4.772 1.00 93.50 93 ILE A O 1
ATOM 739 N N . ARG A 1 94 ? 6.520 -4.023 3.386 1.00 88.81 94 ARG A N 1
ATOM 740 C CA . ARG A 1 94 ? 7.581 -4.120 4.395 1.00 88.81 94 ARG A CA 1
ATOM 741 C C . ARG A 1 94 ? 8.858 -3.465 3.876 1.00 88.81 94 ARG A C 1
ATOM 743 O O . ARG A 1 94 ? 9.197 -3.613 2.702 1.00 88.81 94 ARG A O 1
ATOM 750 N N . GLY A 1 95 ? 9.593 -2.792 4.754 1.00 86.44 95 GLY A N 1
ATOM 751 C CA . GLY A 1 95 ? 10.839 -2.101 4.410 1.00 86.44 95 GLY A CA 1
ATOM 752 C C . GLY A 1 95 ? 10.798 -0.601 4.695 1.00 86.44 95 GLY A C 1
ATOM 753 O O . GLY A 1 95 ? 9.795 -0.049 5.147 1.00 86.44 95 GLY A O 1
ATOM 754 N N . ASN A 1 96 ? 11.919 0.072 4.453 1.00 85.75 96 ASN A N 1
ATOM 755 C CA . ASN A 1 96 ? 12.145 1.443 4.908 1.00 85.75 96 ASN A CA 1
ATOM 756 C C . ASN A 1 96 ? 12.031 2.490 3.796 1.00 85.75 96 ASN A C 1
ATOM 758 O O . ASN A 1 96 ? 12.096 3.686 4.078 1.00 85.75 96 ASN A O 1
ATOM 762 N N . SER A 1 97 ? 11.910 2.077 2.540 1.00 86.44 97 SER A N 1
ATOM 763 C CA . SER A 1 97 ? 11.994 3.007 1.420 1.00 86.44 97 SER A CA 1
ATOM 764 C C . SER A 1 97 ? 10.654 3.568 0.998 1.00 86.44 97 SER A C 1
ATOM 766 O O . SER A 1 97 ? 10.612 4.744 0.656 1.00 86.44 97 SER A O 1
ATOM 768 N N . LEU A 1 98 ? 9.582 2.779 1.038 1.00 91.38 98 LEU A N 1
ATOM 769 C CA . LEU A 1 98 ? 8.250 3.252 0.676 1.00 91.38 98 LEU A CA 1
ATOM 770 C C . LEU A 1 98 ? 7.668 4.072 1.833 1.00 91.38 98 LEU A C 1
ATOM 772 O O . LEU A 1 98 ? 7.496 3.550 2.934 1.00 91.38 98 LEU A O 1
ATOM 776 N N . THR A 1 99 ? 7.400 5.354 1.587 1.00 93.75 99 THR A N 1
ATOM 777 C CA . THR A 1 99 ? 6.936 6.312 2.607 1.00 93.75 99 THR A CA 1
ATOM 778 C C . THR A 1 99 ? 5.497 6.774 2.387 1.00 93.75 99 THR A C 1
ATOM 780 O O . THR A 1 99 ? 4.874 7.260 3.329 1.00 93.75 99 THR A O 1
ATOM 783 N N . SER A 1 100 ? 4.954 6.598 1.177 1.00 96.38 100 SER A N 1
ATOM 784 C CA . SER A 1 100 ? 3.584 6.988 0.820 1.00 96.38 100 SER A CA 1
ATOM 785 C C . SER A 1 100 ? 2.892 5.924 -0.036 1.00 96.38 100 SER A C 1
ATOM 787 O O . SER A 1 100 ? 3.513 5.356 -0.934 1.00 96.38 100 SER A O 1
ATOM 789 N N . LEU A 1 101 ? 1.597 5.679 0.188 1.00 97.56 101 LEU A N 1
ATOM 790 C CA . LEU A 1 101 ? 0.775 4.860 -0.718 1.00 97.56 101 LEU A CA 1
ATOM 791 C C . LEU A 1 101 ? 0.424 5.584 -2.027 1.00 97.56 101 LEU A C 1
ATOM 793 O O . LEU A 1 101 ? -0.047 4.948 -2.969 1.00 97.56 101 LEU A O 1
ATOM 797 N N . GLY A 1 102 ? 0.684 6.890 -2.122 1.00 97.81 102 GLY A N 1
ATOM 798 C CA . GLY A 1 102 ? 0.516 7.661 -3.348 1.00 97.81 102 GLY A CA 1
ATOM 799 C C . GLY A 1 102 ? -0.904 7.587 -3.901 1.00 97.81 102 GLY A C 1
ATOM 800 O O . GLY A 1 102 ? -1.871 7.926 -3.223 1.00 97.81 102 GLY A O 1
ATOM 801 N N . THR A 1 103 ? -1.031 7.156 -5.155 1.00 98.69 103 THR A N 1
ATOM 802 C CA . THR A 1 103 ? -2.315 7.110 -5.868 1.00 98.69 103 THR A CA 1
ATOM 803 C C . THR A 1 103 ? -3.195 5.911 -5.528 1.00 98.69 103 THR A C 1
ATOM 805 O O . THR A 1 103 ? -4.294 5.833 -6.075 1.00 98.69 103 THR A O 1
ATOM 808 N N . LEU A 1 104 ? -2.751 4.982 -4.673 1.00 98.69 104 LEU A N 1
ATOM 809 C CA . LEU A 1 104 ? -3.516 3.775 -4.363 1.00 98.69 104 LEU A CA 1
ATOM 810 C C . LEU A 1 104 ? -4.818 4.153 -3.651 1.00 98.69 104 LEU A C 1
ATOM 812 O O . LEU A 1 104 ? -4.777 4.706 -2.559 1.00 98.69 104 LEU A O 1
ATOM 816 N N . LYS A 1 105 ? -5.959 3.815 -4.255 1.00 98.88 105 LYS A N 1
ATOM 817 C CA . LYS A 1 105 ? -7.297 4.121 -3.730 1.00 98.88 105 LYS A CA 1
ATOM 818 C C . LYS A 1 105 ? -7.971 2.935 -3.065 1.00 98.88 105 LYS A C 1
ATOM 820 O O . LYS A 1 105 ? -8.718 3.113 -2.110 1.00 98.88 105 LYS A O 1
ATOM 825 N N . TYR A 1 106 ? -7.734 1.731 -3.579 1.00 98.88 106 TYR A N 1
ATOM 826 C CA . TYR A 1 106 ? -8.517 0.554 -3.208 1.00 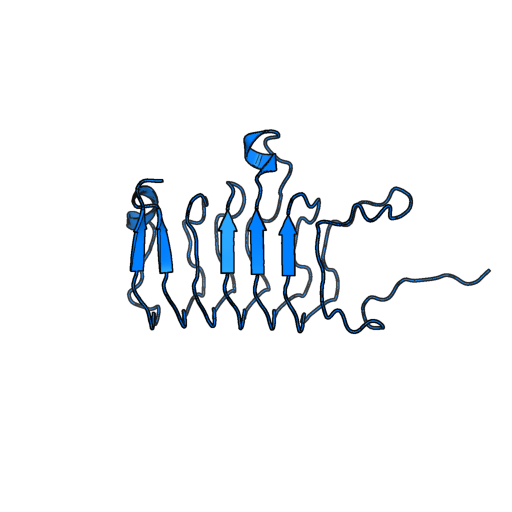98.88 106 TYR A CA 1
ATOM 827 C C . TYR A 1 106 ? -7.642 -0.672 -2.963 1.00 98.88 106 TYR A C 1
ATOM 829 O O . TYR A 1 106 ? -6.839 -1.047 -3.825 1.00 98.88 106 TYR A O 1
ATOM 837 N N . VAL A 1 107 ? -7.876 -1.329 -1.825 1.00 98.88 107 VAL A N 1
ATOM 838 C CA . VAL A 1 107 ? -7.341 -2.651 -1.478 1.00 98.88 107 VAL A CA 1
ATOM 839 C C . VAL A 1 107 ? -8.504 -3.588 -1.172 1.00 98.88 107 VAL A C 1
ATOM 841 O O . VAL A 1 107 ? -9.211 -3.400 -0.190 1.00 98.88 107 VAL A O 1
ATOM 844 N N . GLY A 1 108 ? -8.706 -4.621 -1.988 1.00 98.81 108 GLY A N 1
ATOM 845 C CA . GLY A 1 108 ? -9.891 -5.479 -1.870 1.00 98.81 108 GLY A CA 1
ATOM 846 C C . GLY A 1 108 ? -9.887 -6.430 -0.674 1.00 98.81 108 GLY A C 1
ATOM 847 O O . GLY A 1 108 ? -10.946 -6.909 -0.274 1.00 98.81 108 GLY A O 1
ATOM 848 N N . LYS A 1 109 ? -8.722 -6.698 -0.076 1.00 98.81 109 LYS A N 1
ATOM 849 C CA . LYS A 1 109 ? -8.592 -7.512 1.144 1.00 98.81 109 LYS A CA 1
ATOM 850 C C . LYS A 1 109 ? -7.855 -6.733 2.242 1.00 98.81 109 LYS A C 1
ATOM 852 O O . LYS A 1 109 ? -8.099 -5.553 2.461 1.00 98.81 109 LYS A O 1
ATOM 857 N N . ASN A 1 110 ? -6.972 -7.398 2.987 1.00 98.88 110 ASN A N 1
ATOM 858 C CA . ASN A 1 110 ? -6.200 -6.763 4.051 1.00 98.88 110 ASN A CA 1
ATOM 859 C C . ASN A 1 110 ? -5.102 -5.853 3.474 1.00 98.88 110 ASN A C 1
ATOM 861 O O . ASN A 1 110 ? -4.430 -6.232 2.513 1.00 98.88 110 ASN A O 1
ATOM 865 N N . LEU A 1 111 ? -4.849 -4.724 4.136 1.00 98.69 111 LEU A N 1
ATOM 866 C CA . LEU A 1 111 ? -3.670 -3.882 3.927 1.00 98.69 111 LEU A CA 1
ATOM 867 C C . LEU A 1 111 ? -2.757 -3.991 5.152 1.00 98.69 111 LEU A C 1
ATOM 869 O O . LEU A 1 111 ? -3.156 -3.657 6.265 1.00 98.69 111 LEU A O 1
ATOM 873 N N . SER A 1 112 ? -1.524 -4.457 4.964 1.00 98.19 112 SER A N 1
ATOM 874 C CA . SER A 1 112 ? -0.514 -4.535 6.020 1.00 98.19 112 SER A CA 1
ATOM 875 C C . SER A 1 112 ? 0.637 -3.575 5.753 1.00 98.19 112 SER A C 1
ATOM 877 O O . SER A 1 112 ? 1.425 -3.799 4.837 1.00 98.19 112 SER A O 1
ATOM 879 N N . LEU A 1 113 ? 0.777 -2.585 6.633 1.00 96.75 113 LEU A N 1
ATOM 880 C CA . LEU A 1 113 ? 1.887 -1.628 6.708 1.00 96.75 113 LEU A CA 1
ATOM 881 C C . LEU A 1 113 ? 2.836 -1.922 7.884 1.00 96.75 113 LEU A C 1
ATOM 883 O O . LEU A 1 113 ? 3.689 -1.104 8.229 1.00 96.75 113 LEU A O 1
ATOM 887 N N . ARG A 1 114 ? 2.675 -3.076 8.540 1.00 94.25 114 ARG A N 1
ATOM 888 C CA . ARG A 1 114 ? 3.585 -3.542 9.596 1.00 94.25 114 ARG A CA 1
ATOM 889 C C . ARG A 1 114 ? 5.019 -3.616 9.072 1.00 94.25 114 ARG A C 1
ATOM 891 O O . ARG A 1 114 ? 5.231 -4.106 7.965 1.00 94.25 114 ARG A O 1
ATOM 898 N N . PHE A 1 115 ? 5.989 -3.194 9.883 1.00 90.62 115 PHE A N 1
ATOM 899 C CA . PHE A 1 115 ? 7.407 -3.122 9.494 1.00 90.62 115 PHE A CA 1
ATOM 900 C C . PHE A 1 115 ? 7.678 -2.250 8.253 1.00 90.62 115 PHE A C 1
ATOM 902 O O . PHE A 1 115 ? 8.632 -2.505 7.512 1.00 90.62 115 PHE A O 1
ATOM 909 N N . SER A 1 116 ? 6.831 -1.249 7.992 1.00 91.25 116 SER A N 1
ATOM 910 C CA . SER A 1 116 ? 7.040 -0.278 6.917 1.00 91.25 116 SER A CA 1
ATOM 911 C C . SER A 1 116 ? 7.296 1.130 7.457 1.00 91.25 116 SER A C 1
ATOM 913 O O . SER A 1 116 ? 6.877 1.468 8.566 1.00 91.25 116 SER A O 1
ATOM 915 N N . LYS A 1 117 ? 7.943 1.971 6.644 1.00 91.75 117 LYS A N 1
ATOM 916 C CA . LYS A 1 117 ? 8.066 3.422 6.876 1.00 91.75 117 LYS A CA 1
ATOM 917 C C . LYS A 1 117 ? 6.972 4.253 6.203 1.00 91.75 117 LYS A C 1
ATOM 919 O O . LYS A 1 117 ? 7.128 5.463 6.059 1.00 91.75 117 LYS A O 1
ATOM 924 N N . VAL A 1 118 ? 5.871 3.629 5.791 1.00 94.69 118 VAL A N 1
ATOM 925 C CA . VAL A 1 118 ? 4.740 4.360 5.217 1.00 94.69 118 VAL A CA 1
ATOM 926 C C . VAL A 1 118 ? 4.127 5.229 6.302 1.00 94.69 118 VAL A C 1
ATOM 928 O O . VAL A 1 118 ? 3.603 4.696 7.272 1.00 94.69 118 VAL A O 1
ATOM 931 N N . THR A 1 119 ? 4.173 6.544 6.149 1.00 95.25 119 THR A N 1
ATOM 932 C CA . THR A 1 119 ? 3.522 7.501 7.060 1.00 95.25 119 THR A CA 1
ATOM 933 C C . THR A 1 119 ? 2.401 8.268 6.371 1.00 95.25 119 THR A C 1
ATOM 935 O O . THR A 1 119 ? 1.542 8.821 7.042 1.00 95.25 119 THR A O 1
ATOM 938 N N . ASP A 1 120 ? 2.363 8.241 5.040 1.00 97.06 120 ASP A N 1
ATOM 939 C CA . ASP A 1 120 ? 1.336 8.883 4.231 1.00 97.06 120 ASP A CA 1
ATOM 940 C C . ASP A 1 120 ? 0.453 7.827 3.540 1.00 97.06 120 ASP A C 1
ATOM 942 O O . ASP A 1 120 ? 0.926 7.015 2.739 1.00 97.06 120 ASP A O 1
ATOM 946 N N . LEU A 1 121 ? -0.844 7.823 3.862 1.00 97.62 121 LEU A N 1
ATOM 947 C CA . LEU A 1 121 ? -1.822 6.915 3.247 1.00 97.62 121 LEU A CA 1
ATOM 948 C C . LEU A 1 121 ? -2.283 7.384 1.860 1.00 97.62 121 LEU A C 1
ATOM 950 O O . LEU A 1 121 ? -2.993 6.642 1.183 1.00 97.62 121 LEU A O 1
ATOM 954 N N . GLY A 1 122 ? -1.857 8.566 1.411 1.00 97.19 122 GLY A N 1
ATOM 955 C CA . GLY A 1 122 ? -2.136 9.087 0.080 1.00 97.19 122 GLY A CA 1
ATOM 956 C C . GLY A 1 122 ? -3.633 9.149 -0.216 1.00 97.19 122 GLY A C 1
ATOM 957 O O . GLY A 1 122 ? -4.422 9.663 0.576 1.00 97.19 122 GLY A O 1
ATOM 958 N N . ASN A 1 123 ? -4.019 8.600 -1.366 1.00 98.44 123 ASN A N 1
ATOM 959 C CA . ASN A 1 123 ? -5.397 8.600 -1.854 1.00 98.44 123 ASN A CA 1
ATOM 960 C C . ASN A 1 123 ? -6.209 7.376 -1.405 1.00 98.44 123 ASN A C 1
ATOM 962 O O . ASN A 1 123 ? -7.204 7.059 -2.053 1.00 98.44 123 ASN A O 1
ATOM 966 N N . LEU A 1 124 ? -5.789 6.652 -0.365 1.00 98.69 124 LEU A N 1
ATOM 967 C CA . LEU A 1 124 ? -6.481 5.438 0.060 1.00 98.69 124 LEU A CA 1
ATOM 968 C C . LEU A 1 124 ? -7.909 5.764 0.517 1.00 98.69 124 LEU A C 1
ATOM 970 O O . LEU A 1 124 ? -8.111 6.538 1.447 1.00 98.69 124 LEU A O 1
ATOM 974 N N . GLU A 1 125 ? -8.893 5.145 -0.130 1.00 98.69 125 GLU A N 1
ATOM 975 C CA . GLU A 1 125 ? -10.323 5.367 0.106 1.00 98.69 125 GLU A CA 1
ATOM 976 C C . GLU A 1 125 ? -10.984 4.133 0.742 1.00 98.69 125 GLU A C 1
ATOM 978 O O . GLU A 1 125 ? -11.854 4.282 1.599 1.00 98.69 125 GLU A O 1
ATOM 983 N N . ASP A 1 126 ? -10.577 2.915 0.360 1.00 98.81 126 ASP A N 1
ATOM 984 C CA . ASP A 1 126 ? -11.246 1.674 0.780 1.00 98.81 126 ASP A CA 1
ATOM 985 C C . ASP A 1 126 ? -10.258 0.514 1.021 1.00 98.81 126 ASP A C 1
ATOM 987 O O . ASP A 1 126 ? -9.350 0.249 0.220 1.00 98.81 126 ASP A O 1
ATOM 991 N N . VAL A 1 127 ? -10.457 -0.180 2.144 1.00 98.88 127 VAL A N 1
ATOM 992 C CA . VAL A 1 127 ? -9.811 -1.444 2.505 1.00 98.88 127 VAL A CA 1
ATOM 993 C C . VAL A 1 127 ? -10.899 -2.471 2.825 1.00 98.88 127 VAL A C 1
ATOM 995 O O . VAL A 1 127 ? -11.537 -2.418 3.880 1.00 98.88 127 VAL A O 1
ATOM 998 N N . GLY A 1 128 ? -11.056 -3.464 1.950 1.00 98.81 128 GLY A N 1
ATOM 999 C CA . GLY A 1 128 ? -12.065 -4.522 2.069 1.00 98.81 128 GLY A CA 1
ATOM 1000 C C . GLY A 1 128 ? -11.824 -5.516 3.213 1.00 98.81 128 GLY A C 1
ATOM 1001 O O . GLY A 1 128 ? -12.654 -6.382 3.480 1.00 98.81 128 GLY A O 1
ATOM 1002 N N . GLY A 1 129 ? -10.687 -5.416 3.905 1.00 98.75 129 GLY A N 1
ATOM 1003 C CA . GLY A 1 129 ? -10.333 -6.239 5.057 1.00 98.75 129 GLY A CA 1
ATOM 1004 C C . GLY A 1 129 ? -9.788 -5.432 6.234 1.00 98.75 129 GLY A C 1
ATOM 1005 O O . GLY A 1 129 ? -10.186 -4.306 6.514 1.00 98.75 129 GLY A O 1
ATOM 1006 N N . ASN A 1 130 ? -8.873 -6.042 6.982 1.00 98.81 130 ASN A N 1
ATOM 1007 C CA . ASN A 1 130 ? -8.194 -5.391 8.096 1.00 98.81 130 ASN A CA 1
ATOM 1008 C C . ASN A 1 130 ? -7.092 -4.452 7.592 1.00 98.81 130 ASN A C 1
ATOM 1010 O O . ASN A 1 130 ? -6.370 -4.783 6.649 1.00 98.81 130 ASN A O 1
ATOM 1014 N N . LEU A 1 131 ? -6.886 -3.356 8.320 1.00 98.50 131 LEU A N 1
ATOM 1015 C CA . LEU A 1 131 ? -5.716 -2.492 8.192 1.00 98.50 131 LEU A CA 1
ATOM 1016 C C . LEU A 1 131 ? -4.748 -2.790 9.342 1.00 98.50 131 LEU A C 1
ATOM 1018 O O . LEU A 1 131 ? -5.074 -2.565 10.507 1.00 98.50 131 LEU A O 1
ATOM 1022 N N . LEU A 1 132 ? -3.576 -3.345 9.039 1.00 98.38 132 LEU A N 1
ATOM 1023 C CA . LEU A 1 132 ? -2.574 -3.738 10.029 1.00 98.38 132 LEU A CA 1
ATOM 1024 C C . LEU A 1 132 ? -1.416 -2.738 10.020 1.00 98.38 132 LEU A C 1
ATOM 1026 O O . LEU A 1 132 ? -0.748 -2.581 9.000 1.00 98.38 132 LEU A O 1
ATOM 1030 N N . ILE A 1 133 ? -1.139 -2.119 11.165 1.00 96.94 133 ILE A N 1
ATOM 1031 C CA . ILE A 1 133 ? -0.119 -1.071 11.313 1.00 96.94 133 ILE A CA 1
ATOM 1032 C C . ILE A 1 133 ? 0.774 -1.319 12.534 1.00 96.94 133 ILE A C 1
ATOM 1034 O O . ILE A 1 133 ? 0.352 -1.959 13.505 1.00 96.94 133 ILE A O 1
ATOM 1038 N N . SER A 1 134 ? 1.986 -0.762 12.500 1.00 95.00 134 SER A N 1
ATOM 1039 C CA . SER A 1 134 ? 2.790 -0.588 13.714 1.00 95.00 134 SER A CA 1
ATOM 1040 C C . SER A 1 134 ? 2.129 0.452 14.614 1.00 95.00 134 SER A C 1
ATOM 1042 O O . SER A 1 134 ? 1.642 1.483 14.140 1.00 95.00 134 SER A O 1
ATOM 1044 N N . LYS A 1 135 ? 2.120 0.208 15.929 1.00 93.75 135 LYS A N 1
ATOM 1045 C CA . LYS A 1 135 ? 1.597 1.176 16.902 1.00 93.75 135 LYS A CA 1
ATOM 1046 C C . LYS A 1 135 ? 2.360 2.500 16.873 1.00 93.75 135 LYS A C 1
ATOM 1048 O O . LYS A 1 135 ? 1.775 3.517 17.226 1.00 93.75 135 LYS A O 1
ATOM 1053 N N . TYR A 1 136 ? 3.633 2.481 16.471 1.00 91.50 136 TYR A N 1
ATOM 1054 C CA . TYR A 1 136 ? 4.501 3.657 16.478 1.00 91.50 136 TYR A CA 1
ATOM 1055 C C . TYR A 1 136 ? 4.224 4.594 15.299 1.00 91.50 136 TYR A C 1
ATOM 1057 O O . TYR A 1 136 ? 4.568 5.764 15.374 1.00 91.50 136 TYR A O 1
ATOM 1065 N N . ASN A 1 137 ? 3.540 4.111 14.255 1.00 90.25 137 ASN A N 1
ATOM 1066 C CA . ASN A 1 137 ? 3.149 4.937 13.113 1.00 90.25 137 ASN A CA 1
ATOM 1067 C C . ASN A 1 137 ? 1.722 5.497 13.234 1.00 90.25 137 ASN A C 1
ATOM 1069 O O . ASN A 1 137 ? 1.274 6.218 12.349 1.00 90.25 137 ASN A O 1
ATOM 1073 N N . LEU A 1 138 ? 0.985 5.151 14.299 1.00 90.19 138 LEU A N 1
ATOM 1074 C CA . LEU A 1 138 ? -0.437 5.480 14.433 1.00 90.19 138 LEU A CA 1
ATOM 1075 C C . LEU A 1 138 ? -0.710 6.987 14.340 1.00 90.19 138 LEU A C 1
ATOM 1077 O O . LEU A 1 138 ? -1.726 7.378 13.778 1.00 90.19 138 LEU A O 1
ATOM 1081 N N . GLU A 1 139 ? 0.183 7.805 14.895 1.00 92.56 139 GLU A N 1
ATOM 1082 C CA . GLU A 1 139 ? 0.051 9.266 14.921 1.00 92.56 139 GLU A CA 1
ATOM 1083 C C . GLU A 1 139 ? 0.108 9.918 13.533 1.00 92.56 139 GLU A C 1
ATOM 1085 O O . GLU A 1 139 ? -0.379 11.033 13.372 1.00 92.56 139 GLU A O 1
ATOM 1090 N N . TYR A 1 140 ? 0.659 9.230 12.528 1.00 92.12 140 TYR A N 1
ATOM 1091 C CA . TYR A 1 140 ? 0.778 9.765 11.170 1.00 92.12 140 TYR A CA 1
ATOM 1092 C C . TYR A 1 140 ? -0.492 9.592 10.338 1.00 92.12 140 TYR A C 1
ATOM 1094 O O . TYR A 1 140 ? -0.612 10.188 9.271 1.00 92.12 140 TYR A O 1
ATOM 1102 N N . TYR A 1 141 ? -1.434 8.764 10.790 1.00 94.94 141 TYR A N 1
ATOM 1103 C CA . TYR A 1 141 ? -2.550 8.334 9.962 1.00 94.94 141 TYR A CA 1
ATOM 1104 C C . TYR A 1 141 ? -3.867 9.004 10.356 1.00 94.94 141 TYR A C 1
ATOM 1106 O O . TYR A 1 141 ? -4.317 8.907 11.498 1.00 94.94 141 TYR A O 1
ATOM 1114 N N . ASP A 1 142 ? -4.539 9.588 9.363 1.00 94.38 142 ASP A N 1
ATOM 1115 C CA . ASP A 1 142 ? -5.949 9.963 9.441 1.00 94.38 142 ASP A CA 1
ATOM 1116 C C . ASP A 1 142 ? -6.802 8.905 8.729 1.00 94.38 142 ASP A C 1
ATOM 1118 O O . ASP A 1 142 ? -6.755 8.756 7.508 1.00 94.38 142 ASP A O 1
ATOM 1122 N N . PHE A 1 143 ? -7.593 8.159 9.501 1.00 95.75 143 PHE A N 1
ATOM 1123 C CA . PHE A 1 143 ? -8.494 7.131 8.971 1.00 95.75 143 PHE A CA 1
ATOM 1124 C C . PHE A 1 143 ? -9.912 7.644 8.711 1.00 95.75 143 PHE A C 1
ATOM 1126 O O . PHE A 1 143 ? -10.746 6.879 8.235 1.00 95.75 143 PHE A O 1
ATOM 1133 N N . SER A 1 144 ? -10.222 8.906 9.032 1.00 95.50 144 SER A N 1
ATOM 1134 C CA . SER A 1 144 ? -11.597 9.431 9.010 1.00 95.50 144 SER A CA 1
ATOM 1135 C C . SER A 1 144 ? -12.263 9.366 7.633 1.00 95.50 144 SER A C 1
ATOM 1137 O O . SER A 1 144 ? -13.488 9.314 7.542 1.00 95.50 144 SER A O 1
ATOM 1139 N N . LYS A 1 145 ? -11.457 9.341 6.566 1.00 94.19 145 LYS A N 1
ATOM 1140 C CA . LYS A 1 145 ? -11.900 9.301 5.166 1.00 94.19 145 LYS A CA 1
ATOM 1141 C C . LYS A 1 145 ? -11.764 7.923 4.518 1.00 94.19 145 LYS A C 1
ATOM 1143 O O . LYS A 1 145 ? -12.065 7.792 3.337 1.00 94.19 145 LYS A O 1
ATOM 1148 N N . ILE A 1 146 ? -11.307 6.918 5.267 1.00 98.12 146 ILE A N 1
ATOM 1149 C CA . ILE A 1 146 ? -11.014 5.586 4.740 1.00 98.12 146 ILE A CA 1
ATOM 1150 C C . ILE A 1 146 ? -12.087 4.621 5.215 1.00 98.12 146 ILE A C 1
ATOM 1152 O O . ILE A 1 146 ? -12.271 4.400 6.414 1.00 98.12 146 ILE A O 1
ATOM 1156 N N . LYS A 1 147 ? -12.775 3.999 4.266 1.00 98.69 147 LYS A N 1
ATOM 1157 C CA . LYS A 1 147 ? -13.695 2.912 4.559 1.00 98.69 147 LYS A CA 1
ATOM 1158 C C . LYS A 1 147 ? -12.897 1.639 4.824 1.00 98.69 147 LYS A C 1
ATOM 1160 O O . LYS A 1 147 ? -12.147 1.176 3.972 1.00 98.69 147 LYS A O 1
ATOM 1165 N N . ILE A 1 148 ? -13.049 1.075 6.016 1.00 98.62 148 ILE A N 1
ATOM 1166 C CA . ILE A 1 148 ? -12.363 -0.154 6.424 1.00 98.62 148 ILE A CA 1
ATOM 1167 C C . ILE A 1 148 ? -13.433 -1.161 6.831 1.00 98.62 148 ILE A C 1
ATOM 1169 O O . ILE A 1 148 ? -14.081 -0.986 7.859 1.00 98.62 148 ILE A O 1
ATOM 1173 N N . GLU A 1 149 ? -13.617 -2.206 6.025 1.00 98.62 149 GLU A N 1
ATOM 1174 C CA . GLU A 1 149 ? -14.630 -3.248 6.274 1.00 98.62 149 GLU A CA 1
ATOM 1175 C C . GLU A 1 149 ? -14.241 -4.161 7.447 1.00 98.62 149 GLU A C 1
ATOM 1177 O O . GLU A 1 149 ? -15.085 -4.723 8.145 1.00 98.62 149 GLU A O 1
ATOM 1182 N N . GLY A 1 150 ? -12.935 -4.335 7.669 1.00 98.25 150 GLY A N 1
ATOM 1183 C CA . GLY A 1 150 ? -12.393 -5.083 8.796 1.00 98.25 150 GLY A CA 1
ATOM 1184 C C . GLY A 1 150 ? -12.103 -4.207 10.014 1.00 98.25 150 GLY A C 1
ATOM 1185 O O . GLY A 1 150 ? -12.829 -3.282 10.361 1.00 98.25 150 GLY A O 1
ATOM 1186 N N . LYS A 1 151 ? -11.008 -4.524 10.713 1.00 98.19 151 LYS A N 1
ATOM 1187 C CA . LYS A 1 151 ? -10.535 -3.752 11.872 1.00 98.19 151 LYS A CA 1
ATOM 1188 C C . LYS A 1 151 ? -9.181 -3.120 11.592 1.00 98.19 151 LYS A C 1
ATOM 1190 O O . LYS A 1 151 ? -8.338 -3.721 10.925 1.00 98.19 151 LYS A O 1
ATOM 1195 N N . ILE A 1 152 ? -8.931 -1.972 12.216 1.00 97.94 152 ILE A N 1
ATOM 1196 C CA . ILE A 1 152 ? -7.571 -1.458 12.387 1.00 97.94 152 ILE A CA 1
ATOM 1197 C C . ILE A 1 152 ? -6.903 -2.262 13.506 1.00 97.94 152 ILE A C 1
ATOM 1199 O O . ILE A 1 152 ? -7.360 -2.255 14.652 1.00 97.94 152 ILE A O 1
ATOM 1203 N N . ARG A 1 153 ? -5.825 -2.976 13.182 1.00 97.81 153 ARG A N 1
ATOM 1204 C CA . ARG A 1 153 ? -5.048 -3.791 14.122 1.00 97.81 153 ARG A CA 1
ATOM 1205 C C . ARG A 1 153 ? -3.666 -3.182 14.314 1.00 97.81 153 ARG A C 1
ATOM 1207 O O . ARG A 1 153 ? -2.965 -2.907 13.345 1.00 97.81 153 ARG A O 1
ATOM 1214 N N . LYS A 1 154 ? -3.281 -3.003 15.574 1.00 96.81 154 LYS A N 1
ATOM 1215 C CA . LYS A 1 154 ? -2.042 -2.333 15.982 1.00 96.81 154 LYS A CA 1
ATOM 1216 C C . LYS A 1 154 ? -1.083 -3.362 16.569 1.00 96.81 154 LYS A C 1
ATOM 1218 O O . LYS A 1 154 ? -1.510 -4.191 17.373 1.00 96.81 154 LYS A O 1
ATOM 1223 N N . TYR A 1 155 ? 0.185 -3.300 16.184 1.00 96.31 155 TYR A N 1
ATOM 1224 C CA . TYR A 1 155 ? 1.214 -4.247 16.615 1.00 96.31 155 TYR A CA 1
ATOM 1225 C C . TYR A 1 155 ? 2.412 -3.528 17.247 1.00 96.31 155 TYR A C 1
ATOM 1227 O O . TYR A 1 155 ? 2.694 -2.377 16.928 1.00 96.31 155 TYR A O 1
ATOM 1235 N N . ASN A 1 156 ? 3.091 -4.202 18.180 1.00 92.44 156 ASN A N 1
ATOM 1236 C CA . ASN A 1 156 ? 4.289 -3.702 18.868 1.00 92.44 156 ASN A CA 1
ATOM 1237 C C . ASN A 1 156 ? 5.564 -3.988 18.050 1.00 92.44 156 ASN A C 1
ATOM 1239 O O . ASN A 1 156 ? 6.489 -4.602 18.577 1.00 92.44 156 ASN A O 1
ATOM 1243 N N . ASP A 1 157 ? 5.574 -3.623 16.772 1.00 82.88 157 ASP A N 1
ATOM 1244 C CA . ASP A 1 157 ? 6.709 -3.824 15.863 1.00 82.88 157 ASP A CA 1
ATOM 1245 C C . ASP A 1 157 ? 7.327 -2.527 15.352 1.00 82.88 157 ASP A C 1
ATOM 1247 O O . ASP A 1 157 ? 6.613 -1.499 15.359 1.00 82.88 157 ASP A O 1
#

Radius of gyration: 16.09 Å; chains: 1; bounding box: 38×26×56 Å

pLDDT: mean 81.18, std 22.27, range [22.94, 98.88]